Protein AF-A0A6A6V4K0-F1 (afdb_monomer_lite)

Sequence (97 aa):
MSSNPSHHHDHSHNHHGCSAADVLAIRNTLSRYCEALDTKVFDLLDKVFTKDVVADYPFNADLKGVDAVREAIINRSVTPLQLAHINSPLPKNLPLI

Secondary structure (DSSP, 8-state):
-------------------HHHHHHHHHHHHHHHHHHHH--GGGGGGTS-TT-EEEETTEEEEEHHHHHHHHHHHHHHS----TTS-----S-----

Structure (mmCIF, N/CA/C/O backbone):
data_AF-A0A6A6V4K0-F1
#
_entry.id   AF-A0A6A6V4K0-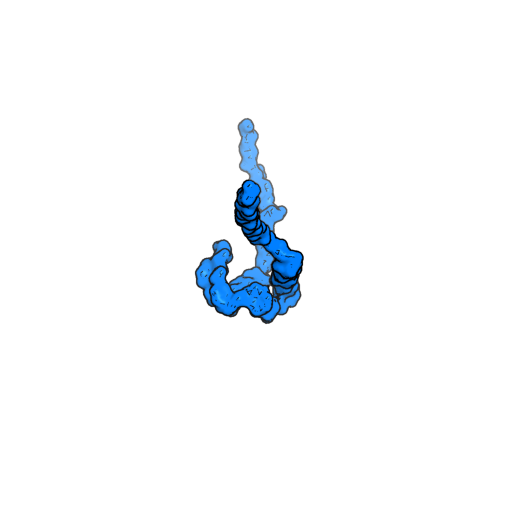F1
#
loop_
_atom_site.group_PDB
_atom_site.id
_atom_site.type_symbol
_atom_site.label_atom_id
_atom_site.label_alt_id
_atom_site.label_comp_id
_atom_site.label_asym_id
_atom_site.label_entity_id
_atom_site.label_seq_id
_atom_site.pdbx_PDB_ins_code
_atom_site.Cartn_x
_atom_site.Cartn_y
_atom_site.Cartn_z
_atom_site.occupancy
_atom_site.B_iso_or_equiv
_atom_site.auth_seq_id
_atom_site.auth_comp_id
_atom_site.auth_asym_id
_atom_site.auth_atom_id
_atom_site.pdbx_PDB_model_num
ATOM 1 N N . MET A 1 1 ? 48.485 -1.835 -51.042 1.00 46.56 1 MET A N 1
ATOM 2 C CA . MET A 1 1 ? 47.140 -2.354 -50.717 1.00 46.56 1 MET A CA 1
ATOM 3 C C . MET A 1 1 ? 47.207 -2.933 -49.316 1.00 46.56 1 MET A C 1
ATOM 5 O O . MET A 1 1 ? 47.787 -3.993 -49.149 1.00 46.56 1 MET A O 1
ATOM 9 N N . SER A 1 2 ? 46.726 -2.212 -48.307 1.00 44.03 2 SER A N 1
ATOM 10 C CA . SER A 1 2 ? 46.508 -2.781 -46.973 1.00 44.03 2 SER A CA 1
ATOM 11 C C . SER A 1 2 ? 45.303 -2.063 -46.382 1.00 44.03 2 SER A C 1
ATOM 13 O O . SER A 1 2 ? 45.387 -0.890 -46.021 1.00 44.03 2 SER A O 1
ATOM 15 N N . SER A 1 3 ? 44.151 -2.723 -46.444 1.00 50.16 3 SER A N 1
ATOM 16 C CA . SER A 1 3 ? 42.887 -2.196 -45.940 1.00 50.16 3 SER A CA 1
ATOM 17 C C . SER A 1 3 ? 42.831 -2.455 -44.441 1.00 50.16 3 SER A C 1
ATOM 19 O O . SER A 1 3 ? 42.802 -3.605 -44.012 1.00 50.16 3 SER A O 1
ATOM 21 N N . ASN A 1 4 ? 42.840 -1.385 -43.652 1.00 48.19 4 ASN A N 1
ATOM 22 C CA . ASN A 1 4 ? 42.631 -1.446 -42.210 1.00 48.19 4 ASN A CA 1
ATOM 23 C C . ASN A 1 4 ? 41.124 -1.633 -41.944 1.00 48.19 4 ASN A C 1
ATOM 25 O O . ASN A 1 4 ? 40.338 -0.845 -42.478 1.00 48.19 4 ASN A O 1
ATOM 29 N N . PRO A 1 5 ? 40.679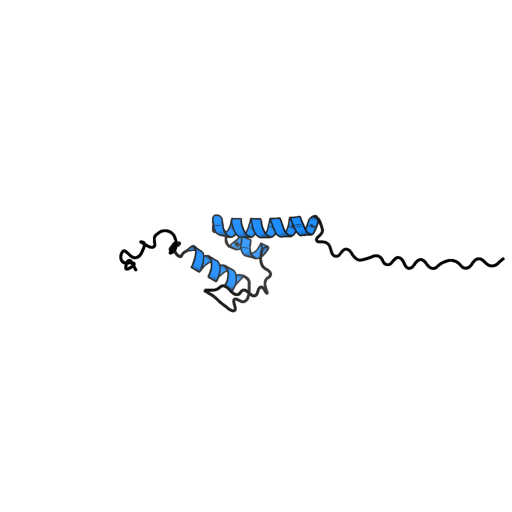 -2.630 -41.160 1.00 54.53 5 PRO A N 1
ATOM 30 C CA . PRO A 1 5 ? 39.270 -2.755 -40.821 1.00 54.53 5 PRO A CA 1
ATOM 31 C C . PRO A 1 5 ? 38.920 -1.735 -39.730 1.00 54.53 5 PRO A C 1
ATOM 33 O O . PRO A 1 5 ? 39.446 -1.781 -38.618 1.00 54.53 5 PRO A O 1
ATOM 36 N N . SER A 1 6 ? 38.037 -0.792 -40.064 1.00 55.66 6 SER A N 1
ATOM 37 C CA . SER A 1 6 ? 37.461 0.162 -39.117 1.00 55.66 6 SER A CA 1
ATOM 38 C C . SER A 1 6 ? 36.712 -0.585 -38.017 1.00 55.66 6 SER A C 1
ATOM 40 O O . SER A 1 6 ? 35.674 -1.203 -38.251 1.00 55.66 6 SER A O 1
ATOM 42 N N . HIS A 1 7 ? 37.259 -0.515 -36.808 1.00 53.12 7 HIS A N 1
ATOM 43 C CA . HIS A 1 7 ? 36.649 -1.007 -35.583 1.00 53.12 7 HIS A CA 1
ATOM 44 C C . HIS A 1 7 ? 35.447 -0.109 -35.248 1.00 53.12 7 HIS A C 1
ATOM 46 O O . HIS A 1 7 ? 35.589 0.927 -34.598 1.00 53.12 7 HIS A O 1
ATOM 52 N N . HIS A 1 8 ? 34.265 -0.473 -35.752 1.00 53.62 8 HIS A N 1
ATOM 53 C CA . HIS A 1 8 ? 32.997 0.106 -35.321 1.00 53.62 8 HIS A CA 1
ATOM 54 C C . HIS A 1 8 ? 32.775 -0.276 -33.853 1.00 53.62 8 HIS A C 1
ATOM 56 O O . HIS A 1 8 ? 32.290 -1.360 -33.544 1.00 53.62 8 HIS A O 1
ATOM 62 N N . HIS A 1 9 ? 33.167 0.617 -32.942 1.00 53.88 9 HIS A N 1
ATOM 63 C CA . HIS A 1 9 ? 32.637 0.626 -31.586 1.00 53.88 9 HIS A CA 1
ATOM 64 C C . HIS A 1 9 ? 31.158 0.991 -31.693 1.00 53.88 9 HIS A C 1
ATOM 66 O O . HIS A 1 9 ? 30.803 2.170 -31.756 1.00 53.88 9 HIS A O 1
ATOM 72 N N . ASP A 1 10 ? 30.311 -0.030 -31.756 1.00 47.12 10 ASP A N 1
ATOM 73 C CA . ASP A 1 10 ? 28.888 0.110 -31.497 1.00 47.12 10 ASP A CA 1
ATOM 74 C C . ASP A 1 10 ? 28.736 0.563 -30.039 1.00 47.12 10 ASP A C 1
ATOM 76 O O . ASP A 1 10 ? 28.796 -0.228 -29.096 1.00 47.12 10 ASP A O 1
ATOM 80 N N . HIS A 1 11 ? 28.648 1.879 -29.841 1.00 52.28 11 HIS A N 1
ATOM 81 C CA . HIS A 1 11 ? 28.154 2.453 -28.600 1.00 52.28 11 HIS A CA 1
ATOM 82 C C . HIS A 1 11 ? 26.657 2.173 -28.570 1.00 52.28 11 HIS A C 1
ATOM 84 O O . HIS A 1 11 ? 25.839 3.038 -28.886 1.00 52.28 11 HIS A O 1
ATOM 90 N N . SER A 1 12 ? 26.315 0.940 -28.197 1.00 50.50 12 SER A N 1
ATOM 91 C CA . SER A 1 12 ? 24.962 0.555 -27.842 1.00 50.50 12 SER A CA 1
ATOM 92 C C . SER A 1 12 ? 24.581 1.372 -26.613 1.00 50.50 12 SER A C 1
ATOM 94 O O . SER A 1 12 ? 24.845 1.001 -25.469 1.00 50.50 12 SER A O 1
ATOM 96 N N . HIS A 1 13 ? 24.021 2.553 -26.862 1.00 55.97 13 HIS A N 1
ATOM 97 C CA . HIS A 1 13 ? 23.354 3.358 -25.862 1.00 55.97 13 HIS A CA 1
ATOM 98 C C . HIS A 1 13 ? 22.270 2.476 -25.245 1.00 55.97 13 HIS A C 1
ATOM 100 O O . HIS A 1 13 ? 21.243 2.214 -25.870 1.00 55.97 13 HIS A O 1
ATOM 106 N N . ASN A 1 14 ? 22.510 2.000 -24.021 1.00 50.62 14 ASN A N 1
ATOM 107 C CA . ASN A 1 14 ? 21.475 1.401 -23.195 1.00 50.62 14 ASN A CA 1
ATOM 108 C C . ASN A 1 14 ? 20.337 2.420 -23.074 1.00 50.62 14 ASN A C 1
ATOM 110 O O . ASN A 1 14 ? 20.395 3.360 -22.275 1.00 50.62 14 ASN A O 1
ATOM 114 N N . HIS A 1 15 ? 19.283 2.231 -23.862 1.00 52.50 15 HIS A N 1
ATOM 115 C CA . HIS A 1 15 ? 17.981 2.773 -23.536 1.00 52.50 15 HIS A CA 1
ATOM 116 C C . HIS A 1 15 ? 17.524 2.058 -22.262 1.00 52.50 15 HIS A C 1
ATOM 118 O O . HIS A 1 15 ? 16.881 1.015 -22.312 1.00 52.50 15 HIS A O 1
ATOM 124 N N . HIS A 1 16 ? 17.872 2.626 -21.106 1.00 59.59 16 HIS A N 1
ATOM 125 C CA . HIS A 1 16 ? 17.303 2.281 -19.803 1.00 59.59 16 HIS A CA 1
ATOM 126 C C . HIS A 1 16 ? 15.844 2.775 -19.730 1.00 59.59 16 HIS A C 1
ATOM 128 O O . HIS A 1 16 ? 15.477 3.582 -18.879 1.00 59.59 16 HIS A O 1
ATOM 134 N N . GLY A 1 17 ? 15.027 2.373 -20.704 1.00 64.75 17 GLY A N 1
ATOM 135 C CA . GLY A 1 17 ? 13.606 2.668 -20.766 1.00 64.75 17 GLY A CA 1
ATOM 136 C C . GLY A 1 17 ? 12.818 1.609 -20.006 1.00 64.75 17 GLY A C 1
ATOM 137 O O . GLY A 1 17 ? 13.077 0.418 -20.155 1.00 64.75 17 GLY A O 1
ATOM 138 N N . CYS A 1 18 ? 11.844 2.061 -19.218 1.00 70.62 18 CYS A N 1
ATOM 139 C CA . CYS A 1 18 ? 10.805 1.227 -18.616 1.00 70.62 18 CYS A CA 1
ATOM 140 C C . CYS A 1 18 ? 10.160 0.359 -19.712 1.00 70.62 18 CYS A C 1
ATOM 142 O O . CYS A 1 18 ? 9.580 0.891 -20.663 1.00 70.62 18 CYS A O 1
ATOM 144 N N . SER A 1 19 ? 10.313 -0.964 -19.625 1.00 90.94 19 SER A N 1
ATOM 145 C CA . SER A 1 19 ? 9.781 -1.892 -20.621 1.00 90.94 19 SER A CA 1
ATOM 146 C C . SER A 1 19 ? 8.249 -1.921 -20.578 1.00 90.94 19 SER A C 1
ATOM 148 O O . SER A 1 19 ? 7.622 -1.533 -19.591 1.00 90.94 19 SER A O 1
ATOM 150 N N . ALA A 1 20 ? 7.605 -2.435 -21.630 1.00 91.94 20 ALA A N 1
ATOM 151 C CA . ALA A 1 20 ? 6.153 -2.637 -21.606 1.00 91.94 20 ALA A CA 1
ATOM 152 C C . ALA A 1 20 ? 5.706 -3.528 -20.425 1.00 91.94 20 ALA A C 1
ATOM 154 O O . ALA A 1 20 ? 4.626 -3.323 -19.867 1.00 91.94 20 ALA A O 1
ATOM 155 N N . ALA A 1 21 ? 6.553 -4.481 -20.016 1.00 93.94 21 ALA A N 1
ATOM 156 C CA . ALA A 1 21 ? 6.318 -5.322 -18.849 1.00 93.94 21 ALA A CA 1
ATOM 157 C C . ALA A 1 21 ? 6.394 -4.522 -17.538 1.00 93.94 21 ALA A C 1
ATOM 159 O O . ALA A 1 21 ? 5.532 -4.697 -16.679 1.00 93.94 21 ALA A O 1
ATOM 160 N N . ASP A 1 22 ? 7.351 -3.601 -17.411 1.00 93.56 22 ASP A N 1
ATOM 161 C CA . ASP A 1 22 ? 7.488 -2.740 -16.230 1.00 93.56 22 ASP A CA 1
ATOM 162 C C . ASP A 1 22 ? 6.278 -1.810 -16.076 1.00 93.56 22 ASP A C 1
ATOM 164 O O . ASP A 1 22 ? 5.706 -1.694 -14.991 1.00 93.56 22 ASP A O 1
ATOM 168 N N . VAL A 1 23 ? 5.811 -1.207 -17.176 1.00 95.06 23 VAL A N 1
ATOM 169 C CA . VAL A 1 23 ? 4.601 -0.367 -17.171 1.00 95.06 23 VAL A CA 1
ATOM 170 C C . VAL A 1 23 ? 3.381 -1.166 -16.709 1.00 95.06 23 VAL A C 1
ATOM 172 O O . VAL A 1 23 ? 2.582 -0.675 -15.906 1.00 95.06 23 VAL A O 1
ATOM 175 N N . LEU A 1 24 ? 3.225 -2.401 -17.194 1.00 96.06 24 LEU A N 1
ATOM 176 C CA . LEU A 1 24 ? 2.136 -3.280 -16.778 1.00 96.06 24 LEU A CA 1
ATOM 177 C C . LEU A 1 24 ? 2.260 -3.676 -15.299 1.00 96.06 24 LEU A C 1
ATOM 179 O O . LEU A 1 24 ? 1.264 -3.646 -14.577 1.00 96.06 24 LEU A O 1
ATOM 183 N N . ALA A 1 25 ? 3.468 -3.994 -14.832 1.00 95.25 25 ALA A N 1
ATOM 184 C CA . ALA A 1 25 ? 3.726 -4.335 -13.437 1.00 95.25 25 ALA A CA 1
ATOM 185 C C . ALA A 1 25 ? 3.370 -3.175 -12.494 1.00 95.25 25 ALA A C 1
ATOM 187 O O . ALA A 1 25 ? 2.674 -3.386 -11.500 1.00 95.25 25 ALA A O 1
ATOM 188 N N . ILE A 1 26 ? 3.758 -1.942 -12.839 1.00 94.69 26 ILE A N 1
ATOM 189 C CA . ILE A 1 26 ? 3.414 -0.735 -12.072 1.00 94.69 26 ILE A CA 1
ATOM 190 C C . ILE A 1 26 ? 1.896 -0.548 -12.015 1.00 94.69 26 ILE A C 1
ATOM 192 O O . ILE A 1 26 ? 1.340 -0.360 -10.931 1.00 94.69 26 ILE A O 1
ATOM 196 N N . ARG A 1 27 ? 1.206 -0.645 -13.161 1.00 96.50 27 ARG A N 1
ATOM 197 C CA . ARG A 1 27 ? -0.260 -0.520 -13.221 1.00 96.50 27 ARG A CA 1
ATOM 198 C C . ARG A 1 27 ? -0.947 -1.548 -12.330 1.00 96.50 27 ARG A C 1
ATOM 200 O O . ARG A 1 27 ? -1.779 -1.173 -11.513 1.00 96.50 27 ARG A O 1
ATOM 207 N N . ASN A 1 28 ? -0.549 -2.814 -12.425 1.00 96.81 28 ASN A N 1
ATOM 208 C CA . ASN A 1 28 ? -1.115 -3.888 -11.611 1.00 96.81 28 ASN A CA 1
ATOM 209 C C . ASN A 1 28 ? -0.869 -3.672 -10.110 1.00 96.81 28 ASN A C 1
ATOM 211 O O . ASN A 1 28 ? -1.717 -4.008 -9.284 1.00 96.81 28 ASN A O 1
ATOM 215 N N . THR A 1 29 ? 0.281 -3.115 -9.730 1.00 97.19 29 THR A N 1
ATOM 216 C CA . THR A 1 29 ? 0.577 -2.774 -8.333 1.00 97.19 29 THR A CA 1
ATOM 217 C C . THR A 1 29 ? -0.321 -1.653 -7.822 1.00 97.19 29 THR A C 1
ATOM 219 O O . THR A 1 29 ? -0.924 -1.809 -6.763 1.00 97.19 29 THR A O 1
ATOM 222 N N . LEU A 1 30 ? -0.495 -0.576 -8.592 1.00 96.94 30 LEU A N 1
ATOM 223 C CA . LEU A 1 30 ? -1.396 0.520 -8.222 1.00 96.94 30 LEU A CA 1
ATOM 224 C C . LEU A 1 30 ? -2.858 0.064 -8.156 1.00 96.94 30 LEU A C 1
ATOM 226 O O . LEU A 1 30 ? -3.555 0.396 -7.203 1.00 96.94 30 LEU A O 1
ATOM 230 N N . SER A 1 31 ? -3.313 -0.743 -9.119 1.00 97.38 31 SER A N 1
ATOM 231 C CA . SER A 1 31 ? -4.674 -1.287 -9.117 1.00 97.38 31 SER A CA 1
ATOM 232 C C . SER A 1 31 ? -4.952 -2.133 -7.875 1.00 97.38 31 SER A C 1
ATOM 234 O O . SER A 1 31 ? -5.969 -1.919 -7.224 1.00 97.38 31 SER A O 1
ATOM 236 N N . ARG A 1 32 ? -4.033 -3.033 -7.497 1.00 97.12 32 ARG A N 1
ATOM 237 C CA . ARG A 1 32 ? -4.167 -3.852 -6.277 1.00 97.12 32 ARG A CA 1
ATOM 238 C C . ARG A 1 32 ? -4.173 -3.011 -5.004 1.00 97.12 32 ARG A C 1
ATOM 240 O O . ARG A 1 32 ? -4.900 -3.331 -4.071 1.00 97.12 32 ARG A O 1
ATOM 247 N N . TYR A 1 33 ? -3.382 -1.940 -4.962 1.00 95.81 33 TYR A N 1
ATOM 248 C CA . TYR A 1 33 ? -3.394 -1.009 -3.837 1.00 95.81 33 TYR A CA 1
ATOM 249 C C . TYR A 1 33 ? -4.758 -0.320 -3.695 1.00 95.81 33 TYR A C 1
ATOM 251 O O . TYR A 1 33 ? -5.341 -0.353 -2.615 1.00 95.81 33 TYR A O 1
ATOM 259 N N . CYS A 1 34 ? -5.303 0.241 -4.779 1.00 95.31 34 CYS A N 1
ATOM 260 C CA . CYS A 1 34 ? -6.634 0.855 -4.762 1.00 95.31 34 CYS A CA 1
ATOM 261 C C . CYS A 1 34 ? -7.721 -0.153 -4.368 1.00 95.31 34 CYS A C 1
ATOM 263 O O . CYS A 1 34 ? -8.541 0.140 -3.505 1.00 95.31 34 CYS A O 1
ATOM 265 N N . GLU A 1 35 ? -7.680 -1.362 -4.933 1.00 95.38 35 GLU A N 1
ATOM 266 C CA . GLU A 1 35 ? -8.611 -2.439 -4.588 1.00 95.38 35 GLU A CA 1
ATOM 267 C C . GLU A 1 35 ? -8.569 -2.757 -3.089 1.00 95.38 35 GLU A C 1
ATOM 269 O O . GLU A 1 35 ? -9.622 -2.831 -2.455 1.00 95.38 35 GLU A O 1
ATOM 274 N N . ALA A 1 36 ? -7.375 -2.870 -2.497 1.00 95.19 36 ALA A N 1
ATOM 275 C CA . ALA A 1 36 ? -7.213 -3.105 -1.064 1.00 95.19 36 ALA A CA 1
ATOM 276 C C . ALA A 1 36 ? -7.875 -2.003 -0.217 1.00 95.19 36 ALA A C 1
ATOM 278 O O . ALA A 1 36 ? -8.521 -2.291 0.793 1.00 95.19 36 ALA A O 1
ATOM 279 N N . LEU A 1 37 ? -7.739 -0.739 -0.634 1.00 92.56 37 LEU A N 1
ATOM 280 C CA . LEU A 1 37 ? -8.303 0.413 0.072 1.00 92.56 37 LEU A CA 1
ATOM 281 C C . LEU A 1 37 ? -9.824 0.524 -0.068 1.00 92.56 37 LEU A C 1
ATOM 283 O O . LEU A 1 37 ? -10.496 0.829 0.923 1.00 92.56 37 LEU A O 1
ATOM 287 N N . ASP A 1 38 ? -10.358 0.297 -1.266 1.00 91.31 38 ASP A N 1
ATOM 288 C CA . ASP A 1 38 ? -11.781 0.464 -1.573 1.00 91.31 38 ASP A CA 1
ATOM 289 C C . ASP A 1 38 ? -12.612 -0.689 -1.004 1.00 91.31 38 ASP A C 1
ATOM 291 O O . ASP A 1 38 ? -13.650 -0.468 -0.380 1.00 91.31 38 ASP A O 1
ATOM 295 N N . THR A 1 39 ? -12.125 -1.923 -1.155 1.00 93.88 39 THR A N 1
ATOM 296 C CA . THR A 1 39 ? -12.817 -3.138 -0.689 1.00 93.88 39 THR A CA 1
ATOM 297 C C . THR A 1 39 ? -12.547 -3.467 0.777 1.00 93.88 39 THR A C 1
ATOM 299 O O . THR A 1 39 ? -13.214 -4.330 1.343 1.00 93.88 39 THR A O 1
ATOM 302 N N . LYS A 1 40 ? -11.569 -2.793 1.399 1.00 92.19 40 LYS A N 1
ATOM 303 C CA . LYS A 1 40 ? -11.071 -3.078 2.757 1.00 92.19 40 LYS A CA 1
ATOM 304 C C . LYS A 1 40 ? -10.482 -4.489 2.923 1.00 92.19 40 LYS A C 1
ATOM 306 O O . LYS A 1 40 ? -10.345 -4.970 4.046 1.00 92.19 40 LYS A O 1
ATOM 311 N N . VAL A 1 41 ? -10.086 -5.145 1.830 1.00 94.62 41 VAL A N 1
ATOM 312 C CA . VAL A 1 41 ? -9.354 -6.422 1.853 1.00 94.62 41 VAL A CA 1
ATOM 313 C C . VAL A 1 41 ? -7.854 -6.138 1.966 1.00 94.62 41 VAL A C 1
ATOM 315 O O . VAL A 1 41 ? -7.114 -6.116 0.982 1.00 94.62 41 VAL A O 1
ATOM 318 N N . PHE A 1 42 ? -7.395 -5.882 3.190 1.00 94.56 42 PHE A N 1
ATOM 319 C CA . PHE A 1 42 ? -6.032 -5.400 3.443 1.00 94.56 42 PHE A CA 1
ATOM 320 C C . PHE A 1 42 ? -4.925 -6.446 3.237 1.00 94.56 42 PHE A C 1
ATOM 322 O O . PHE A 1 42 ? -3.767 -6.068 3.084 1.00 94.56 42 PHE A O 1
ATOM 329 N N . ASP A 1 43 ? -5.258 -7.735 3.137 1.00 94.19 43 ASP A N 1
ATOM 330 C CA . ASP A 1 43 ? -4.292 -8.794 2.792 1.00 94.19 43 ASP A CA 1
ATOM 331 C C . ASP A 1 43 ? -3.691 -8.615 1.387 1.00 94.19 43 ASP A C 1
ATOM 333 O O . ASP A 1 43 ? -2.610 -9.119 1.084 1.00 94.19 43 ASP A O 1
ATOM 337 N N . LEU A 1 44 ? -4.353 -7.851 0.510 1.00 94.75 44 LEU A N 1
ATOM 338 C CA . LEU A 1 44 ? -3.808 -7.504 -0.804 1.00 94.75 44 LEU A CA 1
ATOM 339 C C . LEU A 1 44 ? -2.543 -6.635 -0.712 1.00 94.75 44 LEU A C 1
ATOM 341 O O . LEU A 1 44 ? -1.746 -6.634 -1.653 1.00 94.75 44 LEU A O 1
ATOM 345 N N . LEU A 1 45 ? -2.319 -5.944 0.412 1.00 95.44 45 LEU A N 1
ATOM 346 C CA . LEU A 1 45 ? -1.139 -5.103 0.619 1.00 95.44 45 LEU A CA 1
ATOM 347 C C . LEU A 1 45 ? 0.166 -5.915 0.663 1.00 95.44 45 LEU A C 1
ATOM 349 O O . LEU A 1 45 ? 1.200 -5.397 0.242 1.00 95.44 45 LEU A O 1
ATOM 353 N N . ASP A 1 46 ? 0.115 -7.204 1.017 1.00 95.25 46 ASP A N 1
ATOM 354 C CA . ASP A 1 46 ? 1.276 -8.114 0.966 1.00 95.25 46 ASP A CA 1
ATOM 355 C C . ASP A 1 46 ? 1.789 -8.354 -0.456 1.00 95.25 46 ASP A C 1
ATOM 357 O O . ASP A 1 46 ? 2.909 -8.817 -0.665 1.00 95.25 46 ASP A O 1
ATOM 361 N N . LYS A 1 47 ? 0.952 -8.068 -1.459 1.00 95.12 47 LYS A N 1
ATOM 362 C CA . LYS A 1 47 ? 1.303 -8.182 -2.877 1.00 95.12 47 LYS A CA 1
ATOM 363 C C . LYS A 1 47 ? 1.726 -6.846 -3.493 1.00 95.12 47 LYS A C 1
ATOM 365 O O . LYS A 1 47 ? 2.104 -6.826 -4.668 1.00 95.12 47 LYS A O 1
ATOM 370 N N . VAL A 1 48 ? 1.606 -5.755 -2.737 1.00 96.12 48 VAL A N 1
ATOM 371 C CA . VAL A 1 48 ? 1.948 -4.385 -3.145 1.00 96.12 48 VAL A CA 1
ATOM 372 C C . VAL A 1 48 ? 3.280 -3.971 -2.533 1.00 96.12 48 VAL A C 1
ATOM 374 O O . VAL A 1 48 ? 4.121 -3.417 -3.236 1.00 96.12 48 VAL A O 1
ATOM 377 N N . PHE A 1 49 ? 3.477 -4.258 -1.247 1.00 96.00 49 PHE A N 1
ATOM 378 C CA . PHE A 1 49 ? 4.681 -3.894 -0.515 1.00 96.00 49 PHE A CA 1
ATOM 379 C C . PHE A 1 49 ? 5.631 -5.0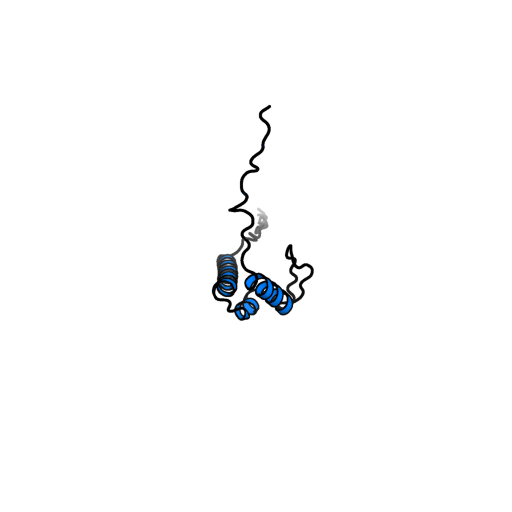75 -0.354 1.00 96.00 49 PHE A C 1
ATOM 381 O O . PHE A 1 49 ? 5.225 -6.235 -0.289 1.00 96.00 49 PHE A O 1
ATOM 388 N N . THR A 1 50 ? 6.919 -4.767 -0.259 1.00 95.69 50 THR A N 1
ATOM 389 C CA . THR A 1 50 ? 7.922 -5.730 0.185 1.00 95.69 50 THR A CA 1
ATOM 390 C C . THR A 1 50 ? 7.886 -5.853 1.710 1.00 95.69 50 THR A C 1
ATOM 392 O O . THR A 1 50 ? 7.380 -4.980 2.417 1.00 95.69 50 THR A O 1
ATOM 395 N N . LYS A 1 51 ? 8.432 -6.950 2.248 1.00 94.56 51 LYS A N 1
ATOM 396 C CA . LYS A 1 51 ? 8.458 -7.190 3.703 1.00 94.56 51 LYS A CA 1
ATOM 397 C C . LYS A 1 51 ? 9.274 -6.149 4.471 1.00 94.56 51 LYS A C 1
ATOM 399 O O . LYS A 1 51 ? 9.015 -5.930 5.646 1.00 94.56 51 LYS A O 1
ATOM 404 N N . ASP A 1 52 ? 10.247 -5.540 3.810 1.00 95.19 52 ASP A N 1
ATOM 405 C CA . ASP A 1 52 ? 11.178 -4.534 4.316 1.00 95.19 52 ASP A CA 1
ATOM 406 C C . ASP A 1 52 ? 10.763 -3.098 3.958 1.00 95.19 52 ASP A C 1
ATOM 408 O O . ASP A 1 52 ? 11.576 -2.183 4.063 1.00 95.19 52 ASP A O 1
ATOM 412 N N . VAL A 1 53 ? 9.508 -2.889 3.536 1.00 95.31 53 VAL A N 1
ATOM 413 C CA . VAL A 1 53 ? 8.992 -1.554 3.221 1.00 95.31 53 VAL A CA 1
ATOM 414 C C . VAL A 1 53 ? 9.233 -0.587 4.381 1.00 95.31 53 VAL A C 1
ATOM 416 O O . VAL A 1 53 ? 8.978 -0.903 5.544 1.00 95.31 53 VAL A O 1
ATOM 419 N N . VAL A 1 54 ? 9.704 0.608 4.041 1.00 95.56 54 VAL A N 1
ATOM 420 C CA . VAL A 1 54 ? 9.752 1.753 4.947 1.00 95.56 54 VAL A CA 1
ATOM 421 C C . VAL A 1 54 ? 8.830 2.818 4.377 1.00 95.56 54 VAL A C 1
ATOM 423 O O . VAL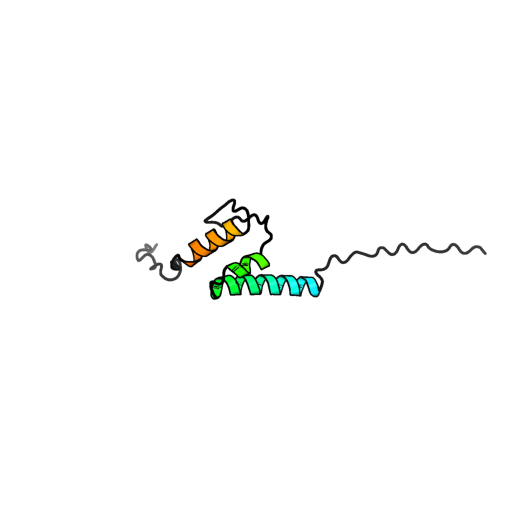 A 1 54 ? 8.927 3.140 3.191 1.00 95.56 54 VAL A O 1
ATOM 426 N N . ALA A 1 55 ? 7.911 3.328 5.192 1.00 92.25 55 ALA A N 1
ATOM 427 C CA . ALA A 1 55 ? 6.944 4.327 4.764 1.00 92.25 55 ALA A CA 1
ATOM 428 C C . ALA A 1 55 ? 6.858 5.492 5.749 1.00 92.25 55 ALA A C 1
ATOM 430 O O . ALA A 1 55 ? 6.779 5.306 6.962 1.00 92.25 55 ALA A O 1
ATOM 431 N N . ASP A 1 56 ? 6.785 6.692 5.182 1.00 91.94 56 ASP A N 1
ATOM 432 C CA . ASP A 1 56 ? 6.552 7.933 5.904 1.00 91.94 56 ASP A CA 1
ATOM 433 C C . ASP A 1 56 ? 5.253 8.561 5.406 1.00 91.94 56 ASP A C 1
ATOM 435 O O . ASP A 1 56 ? 5.164 9.073 4.287 1.00 91.94 56 ASP A O 1
ATOM 439 N N . TYR A 1 57 ? 4.226 8.521 6.247 1.00 83.75 57 TYR A N 1
ATOM 440 C CA . TYR A 1 57 ? 2.991 9.259 6.035 1.00 83.75 57 TYR A CA 1
ATOM 441 C C . TYR A 1 57 ? 2.991 10.543 6.876 1.00 83.75 57 TYR A C 1
ATOM 443 O O . TYR A 1 57 ? 3.505 10.549 7.993 1.00 83.75 57 TYR A O 1
ATOM 451 N N . PRO A 1 58 ? 2.319 11.621 6.428 1.00 81.88 58 PRO A N 1
ATOM 452 C CA . PRO A 1 58 ? 2.241 12.881 7.181 1.00 81.88 58 PRO A CA 1
ATOM 453 C C . PRO A 1 58 ? 1.691 12.760 8.613 1.00 81.88 58 PRO A C 1
ATOM 455 O O . PRO A 1 58 ? 1.867 13.665 9.420 1.00 81.88 58 PRO A O 1
ATOM 458 N N . PHE A 1 59 ? 0.991 11.665 8.915 1.00 76.25 59 PHE A N 1
ATOM 459 C CA . PHE A 1 59 ? 0.386 11.367 10.213 1.00 76.25 59 PHE A CA 1
ATOM 460 C C . PHE A 1 59 ? 1.079 10.219 10.963 1.00 76.25 59 PHE A C 1
ATOM 462 O O . PHE A 1 59 ? 0.851 10.081 12.157 1.00 76.25 59 PHE A O 1
ATOM 469 N N . ASN A 1 60 ? 1.908 9.418 10.284 1.00 80.62 60 ASN A N 1
ATOM 470 C CA . ASN A 1 60 ? 2.637 8.275 10.837 1.00 80.62 60 ASN A CA 1
ATOM 471 C C . ASN A 1 60 ? 3.994 8.177 10.125 1.00 80.62 60 ASN A C 1
ATOM 473 O O . ASN A 1 60 ? 4.030 7.823 8.948 1.00 80.62 60 ASN A O 1
ATOM 477 N N . ALA A 1 61 ? 5.085 8.483 10.823 1.00 84.88 61 ALA A N 1
ATOM 478 C CA . ALA A 1 61 ? 6.444 8.399 10.285 1.00 84.88 61 ALA A CA 1
ATOM 479 C C . ALA A 1 61 ? 7.154 7.109 10.732 1.00 84.88 61 ALA A C 1
ATOM 481 O O . ALA A 1 61 ? 6.759 6.501 11.727 1.00 84.88 61 ALA A O 1
ATOM 482 N N . ASP A 1 62 ? 8.213 6.732 10.013 1.00 89.44 62 ASP A N 1
ATOM 483 C CA . ASP A 1 62 ? 9.103 5.597 10.294 1.00 89.44 62 ASP A CA 1
ATOM 484 C C . ASP A 1 62 ? 8.380 4.238 10.402 1.00 89.44 62 ASP A C 1
ATOM 486 O O . ASP A 1 62 ? 8.721 3.386 11.227 1.00 89.44 62 ASP A O 1
ATOM 490 N N . LEU A 1 63 ? 7.361 4.011 9.564 1.00 92.50 63 LEU A N 1
ATOM 491 C CA . LEU A 1 63 ? 6.678 2.719 9.505 1.00 92.50 63 LEU A CA 1
ATOM 492 C C . LEU A 1 63 ? 7.593 1.687 8.855 1.00 92.50 63 LEU A C 1
ATOM 494 O O . LEU A 1 63 ? 8.018 1.868 7.716 1.00 92.50 63 LEU A O 1
ATOM 498 N N . LYS A 1 64 ? 7.860 0.591 9.567 1.00 95.38 64 LYS A N 1
ATOM 499 C CA . LYS A 1 64 ? 8.757 -0.479 9.124 1.00 95.38 64 LYS A CA 1
ATOM 500 C C . LYS A 1 64 ? 8.007 -1.792 8.980 1.00 95.38 64 LYS A C 1
ATOM 502 O O . LYS A 1 64 ? 7.441 -2.305 9.942 1.00 95.38 64 LYS A O 1
ATOM 507 N N . GLY A 1 65 ? 8.078 -2.353 7.784 1.00 95.62 65 GLY A N 1
ATOM 508 C CA . GLY A 1 65 ? 7.441 -3.607 7.427 1.00 95.62 65 GLY A CA 1
ATOM 509 C C . GLY A 1 65 ? 5.976 -3.458 7.030 1.00 95.62 65 GLY A C 1
ATOM 510 O O . GLY A 1 65 ? 5.293 -2.485 7.357 1.00 95.62 65 GLY A O 1
ATOM 511 N N . VAL A 1 66 ? 5.497 -4.457 6.287 1.00 95.38 66 VAL A N 1
ATOM 512 C CA . VAL A 1 66 ? 4.153 -4.441 5.691 1.00 95.38 66 VAL A CA 1
ATOM 513 C C . VAL A 1 66 ? 3.045 -4.404 6.744 1.00 95.38 66 VAL A C 1
ATOM 515 O O . VAL A 1 66 ? 2.032 -3.745 6.527 1.00 95.38 66 VAL A O 1
ATOM 518 N N . ASP A 1 67 ? 3.261 -5.025 7.904 1.00 94.88 67 ASP A N 1
ATOM 519 C CA . ASP A 1 67 ? 2.284 -5.048 8.996 1.00 94.88 67 ASP A CA 1
ATOM 520 C C . ASP A 1 67 ? 2.064 -3.646 9.580 1.00 94.88 67 ASP A C 1
ATOM 522 O O . ASP A 1 67 ? 0.924 -3.195 9.682 1.00 94.88 67 ASP A O 1
ATOM 526 N N . ALA A 1 68 ? 3.141 -2.899 9.851 1.00 94.25 68 ALA A N 1
ATOM 527 C CA . ALA A 1 68 ? 3.047 -1.528 10.357 1.00 94.25 68 ALA A CA 1
ATOM 528 C C . ALA A 1 68 ? 2.343 -0.595 9.355 1.00 94.25 68 ALA A C 1
ATOM 530 O O . ALA A 1 68 ? 1.518 0.242 9.730 1.00 94.25 68 ALA A O 1
ATOM 531 N N . VAL A 1 69 ? 2.631 -0.762 8.059 1.00 93.75 69 VAL A N 1
ATOM 532 C CA . VAL A 1 69 ? 1.962 -0.015 6.984 1.00 93.75 69 VAL A CA 1
ATOM 533 C C . VAL A 1 69 ? 0.476 -0.370 6.907 1.00 93.75 69 VAL A C 1
ATOM 535 O O . VAL A 1 69 ? -0.373 0.520 6.829 1.00 93.75 69 VAL A O 1
ATOM 538 N N . ARG A 1 70 ? 0.145 -1.662 6.965 1.00 93.94 70 ARG A N 1
ATOM 539 C CA . ARG A 1 70 ? -1.231 -2.163 6.953 1.00 93.94 70 ARG A CA 1
ATOM 540 C C . ARG A 1 70 ? -2.033 -1.599 8.122 1.00 93.94 70 ARG A C 1
ATOM 542 O O . ARG A 1 70 ? -3.115 -1.060 7.903 1.00 93.94 70 ARG A O 1
ATOM 549 N N . GLU A 1 71 ? -1.503 -1.673 9.338 1.00 92.19 71 GLU A N 1
ATOM 550 C CA . GLU A 1 71 ? -2.155 -1.139 10.536 1.00 92.19 71 GLU A CA 1
ATOM 551 C C . GLU A 1 71 ? -2.387 0.372 10.429 1.00 92.19 71 GLU A C 1
ATOM 553 O O . GLU A 1 71 ? -3.491 0.851 10.699 1.00 92.19 71 GLU A O 1
ATOM 558 N N . ALA A 1 72 ? -1.396 1.131 9.952 1.00 90.94 72 ALA A N 1
ATOM 559 C CA . ALA A 1 72 ? -1.538 2.565 9.715 1.00 90.94 72 ALA A CA 1
ATOM 560 C C . ALA A 1 72 ? -2.670 2.888 8.719 1.00 90.94 72 ALA A C 1
ATOM 562 O O . ALA A 1 72 ? -3.462 3.807 8.952 1.00 90.94 72 ALA A O 1
ATOM 563 N N . ILE A 1 73 ? -2.778 2.119 7.631 1.00 90.00 73 ILE A N 1
ATOM 564 C CA . ILE A 1 73 ? -3.829 2.271 6.614 1.00 90.00 73 ILE A CA 1
ATOM 565 C C . ILE A 1 73 ? -5.210 1.896 7.168 1.00 90.00 73 ILE A C 1
ATOM 567 O O . ILE A 1 73 ? -6.187 2.604 6.896 1.00 90.00 73 ILE A O 1
ATOM 571 N N . ILE A 1 74 ? -5.309 0.815 7.948 1.00 90.25 74 ILE A N 1
ATOM 572 C CA . ILE A 1 74 ? -6.552 0.391 8.609 1.00 90.25 74 ILE A CA 1
ATOM 573 C C . ILE A 1 74 ? -7.024 1.491 9.558 1.00 90.25 74 ILE A C 1
ATOM 575 O O . ILE A 1 74 ? -8.144 1.982 9.415 1.00 90.25 74 ILE A O 1
ATOM 579 N N . ASN A 1 75 ? -6.151 1.948 10.457 1.00 87.31 75 ASN A N 1
ATOM 580 C CA . ASN A 1 75 ? -6.464 2.999 11.426 1.00 87.31 75 ASN A CA 1
ATOM 581 C C . ASN A 1 75 ? -6.939 4.280 10.725 1.00 87.31 75 ASN A C 1
ATOM 583 O O . ASN A 1 75 ? -7.927 4.903 11.127 1.00 87.31 75 ASN A O 1
ATOM 587 N N . ARG A 1 76 ? -6.304 4.635 9.600 1.00 82.50 76 ARG A N 1
ATOM 588 C CA . ARG A 1 76 ? -6.725 5.780 8.787 1.00 82.50 76 ARG A CA 1
ATOM 589 C C . ARG A 1 76 ? -8.072 5.569 8.093 1.00 82.50 76 ARG A C 1
ATOM 591 O O . ARG A 1 76 ? -8.834 6.530 7.989 1.00 82.50 76 ARG A O 1
ATOM 598 N N . SER A 1 77 ? -8.350 4.352 7.623 1.00 76.44 77 SER A N 1
ATOM 599 C CA . SER A 1 77 ? -9.575 3.973 6.901 1.00 76.44 77 SER A CA 1
ATOM 600 C C . SER A 1 77 ? -10.806 3.862 7.796 1.00 76.44 77 SER A C 1
ATOM 602 O O . SER A 1 77 ? -11.920 4.036 7.309 1.00 76.44 77 SER A O 1
ATOM 604 N N . VAL A 1 78 ? -10.612 3.555 9.081 1.00 63.62 78 VAL A N 1
ATOM 605 C CA . VAL A 1 78 ? -11.682 3.502 10.089 1.00 63.62 78 VAL A CA 1
ATOM 606 C C . VAL A 1 78 ? -12.066 4.911 10.561 1.00 63.62 78 VAL A C 1
ATOM 608 O O . VAL A 1 78 ? -13.182 5.131 11.028 1.00 63.62 78 VAL A O 1
ATOM 611 N N . THR A 1 79 ? -11.179 5.895 10.389 1.00 60.06 79 THR A N 1
ATOM 612 C CA . THR A 1 79 ? -11.483 7.292 10.713 1.00 60.06 79 THR A CA 1
ATOM 613 C C . THR A 1 79 ? -12.422 7.875 9.647 1.00 60.06 79 THR A C 1
ATOM 615 O O . THR A 1 79 ? -12.050 7.883 8.468 1.00 60.06 79 THR A O 1
ATOM 618 N N . PRO A 1 80 ? -13.604 8.412 10.012 1.00 53.44 80 PRO A N 1
ATOM 619 C CA . PRO A 1 80 ? -14.457 9.127 9.070 1.00 53.44 80 PRO A CA 1
ATOM 620 C C . PRO A 1 80 ? -13.644 10.205 8.350 1.00 53.44 80 PRO A C 1
ATOM 622 O O . PRO A 1 80 ? -12.886 10.942 8.986 1.00 53.44 80 PRO A O 1
ATOM 625 N N . LEU A 1 81 ? -13.782 10.308 7.027 1.00 53.75 81 LEU A N 1
ATOM 626 C CA . LEU A 1 81 ? -13.191 11.408 6.271 1.00 53.75 81 LEU A CA 1
ATOM 627 C C . LEU A 1 81 ? -13.817 12.722 6.761 1.00 53.75 81 LEU A C 1
ATOM 629 O O . LEU A 1 81 ? -14.852 13.155 6.261 1.00 53.75 81 LEU A O 1
ATOM 633 N N . GLN A 1 82 ? -13.184 13.384 7.730 1.00 48.59 82 GLN A N 1
ATOM 634 C CA . GLN A 1 82 ? -13.392 14.807 7.952 1.00 48.59 82 GLN A CA 1
ATOM 635 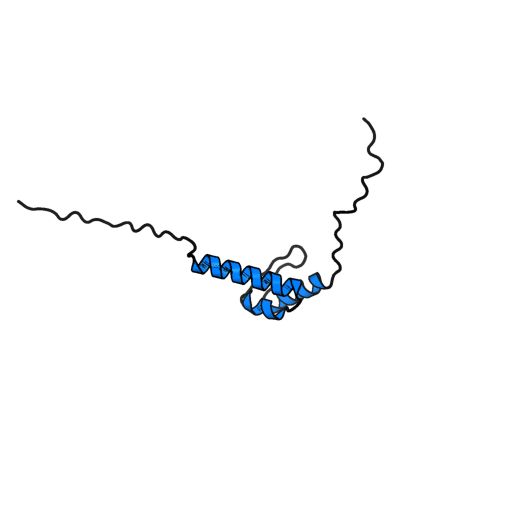C C . GLN A 1 82 ? -12.777 15.527 6.754 1.00 48.59 82 GLN A C 1
ATOM 637 O O . GLN A 1 82 ? -11.599 15.878 6.733 1.00 48.59 82 GLN A O 1
ATOM 642 N N . LEU A 1 83 ? -13.577 15.685 5.704 1.00 47.94 83 LEU A N 1
ATOM 643 C CA . LEU A 1 83 ? -13.281 16.547 4.573 1.00 47.94 83 LEU A CA 1
ATOM 644 C C . LEU A 1 83 ? -13.293 18.002 5.065 1.00 47.94 83 LEU A C 1
ATOM 646 O O . LEU A 1 83 ? -14.270 18.727 4.895 1.00 47.94 83 LEU A O 1
ATOM 650 N N . ALA A 1 84 ? -12.210 18.431 5.711 1.00 55.72 84 ALA A N 1
ATOM 651 C CA . ALA A 1 84 ? -12.087 19.758 6.315 1.00 55.72 84 ALA A CA 1
ATOM 652 C C . ALA A 1 84 ? -11.936 20.903 5.289 1.00 55.72 84 ALA A C 1
ATOM 654 O O . ALA A 1 84 ? -11.641 22.026 5.676 1.00 55.72 84 ALA A O 1
ATOM 655 N N . HIS A 1 85 ? -12.154 20.655 3.990 1.00 49.41 85 HIS A N 1
ATOM 656 C CA . HIS A 1 85 ? -11.947 21.654 2.932 1.00 49.41 85 HIS A CA 1
ATOM 657 C C . HIS A 1 85 ? -13.111 21.851 1.943 1.00 49.41 85 HIS A C 1
ATOM 659 O O . HIS A 1 85 ? -12.922 22.545 0.951 1.00 49.41 85 HIS A O 1
ATOM 665 N N . ILE A 1 86 ? -14.322 21.330 2.197 1.00 47.66 86 ILE A N 1
ATOM 666 C CA . ILE A 1 86 ? -15.515 21.701 1.389 1.00 47.66 86 ILE A CA 1
ATOM 667 C C . ILE A 1 86 ? -16.543 22.546 2.167 1.00 47.66 86 ILE A C 1
ATOM 669 O O . ILE A 1 86 ? -17.393 23.181 1.557 1.00 47.66 86 ILE A O 1
ATOM 673 N N . ASN A 1 87 ? -16.426 22.677 3.494 1.00 45.22 87 ASN A N 1
ATOM 674 C CA . ASN A 1 87 ? -17.361 23.474 4.305 1.00 45.22 87 ASN A CA 1
ATOM 675 C C . ASN A 1 87 ? -16.666 24.448 5.266 1.00 45.22 87 ASN A C 1
ATOM 677 O O . ASN A 1 87 ? -17.075 24.571 6.417 1.00 45.22 87 ASN A O 1
ATOM 681 N N . SER A 1 88 ? -15.625 25.156 4.826 1.00 45.66 88 SER A N 1
ATOM 682 C CA . SER A 1 88 ? -15.212 26.362 5.551 1.00 45.66 88 SER A CA 1
ATOM 683 C C . SER A 1 88 ? -16.215 27.470 5.205 1.00 45.66 88 SER A C 1
ATOM 685 O O . SER A 1 88 ? -16.203 27.926 4.060 1.00 45.66 88 SER A O 1
ATOM 687 N N . PRO A 1 89 ? -17.113 27.914 6.112 1.00 52.88 89 PRO A N 1
ATOM 688 C CA . PRO A 1 89 ? -17.866 29.132 5.861 1.00 52.88 89 PRO A CA 1
ATOM 689 C C . PRO A 1 89 ? -16.852 30.261 5.668 1.00 52.88 89 PRO A C 1
ATOM 69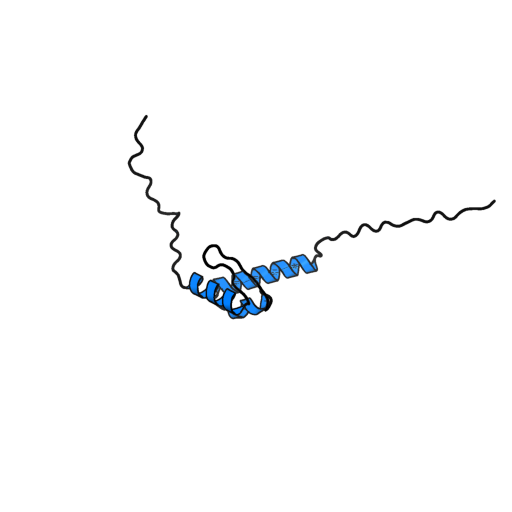1 O O . PRO A 1 89 ? -15.975 30.457 6.510 1.00 52.88 89 PRO A O 1
ATOM 694 N N . LEU A 1 90 ? -16.957 30.978 4.547 1.00 58.19 90 LEU A N 1
ATOM 695 C CA . LEU A 1 90 ? -16.234 32.230 4.326 1.00 58.19 90 LEU A CA 1
ATOM 696 C C . LEU A 1 90 ? -16.302 33.073 5.615 1.00 58.19 90 LEU A C 1
ATOM 698 O O . LEU A 1 90 ? -17.396 33.201 6.183 1.00 58.19 90 LEU A O 1
ATOM 702 N N . PRO A 1 91 ? -15.184 33.635 6.109 1.00 54.38 91 PRO A N 1
ATOM 703 C CA . PRO A 1 91 ? -15.236 34.515 7.265 1.00 54.38 91 PRO A CA 1
ATOM 704 C C . PRO A 1 91 ? -16.166 35.685 6.931 1.00 54.38 91 PRO A C 1
ATOM 706 O O . PRO A 1 91 ? -15.901 36.460 6.017 1.00 54.38 91 PRO A O 1
ATOM 709 N N . LYS A 1 92 ? -17.278 35.811 7.665 1.00 56.16 92 LYS A N 1
ATOM 710 C CA . LYS A 1 92 ? -18.323 36.829 7.438 1.00 56.16 92 LYS A CA 1
ATOM 711 C C . LYS A 1 92 ? -17.872 38.272 7.711 1.00 56.16 92 LYS A C 1
ATOM 713 O O . LYS A 1 92 ? -18.714 39.153 7.754 1.00 56.16 92 LYS A O 1
ATOM 718 N N . ASN A 1 93 ? -16.580 38.521 7.904 1.00 56.50 93 ASN A N 1
ATOM 719 C CA . ASN A 1 93 ? -16.032 39.845 8.167 1.00 56.50 93 ASN A CA 1
ATOM 720 C C . ASN A 1 93 ? -14.667 39.983 7.493 1.00 56.50 93 ASN A C 1
ATOM 722 O O . ASN A 1 93 ? -13.628 39.789 8.123 1.00 56.50 93 ASN A O 1
ATOM 726 N N . LEU A 1 94 ? -14.686 40.333 6.210 1.00 55.44 94 LEU A N 1
ATOM 727 C CA . LEU A 1 94 ? -13.571 41.038 5.592 1.00 55.44 94 LEU A CA 1
ATOM 728 C C . LEU A 1 94 ? -13.919 42.537 5.649 1.00 55.44 94 LEU A C 1
ATOM 730 O O . LEU A 1 94 ? -14.959 42.911 5.101 1.00 55.44 94 LEU A O 1
ATOM 734 N N . PRO A 1 95 ? -13.145 43.392 6.344 1.00 47.94 95 PRO A N 1
ATOM 735 C CA . PRO A 1 95 ? -13.388 44.828 6.309 1.00 47.94 95 PRO A CA 1
ATOM 736 C C . PRO A 1 95 ? -13.154 45.340 4.884 1.00 47.94 95 PRO A C 1
ATOM 738 O O . PRO A 1 95 ? -12.115 45.067 4.288 1.00 47.94 95 PRO A O 1
ATOM 741 N N . LEU A 1 96 ? -14.138 46.068 4.349 1.00 47.22 96 LEU A N 1
ATOM 742 C CA . LEU A 1 96 ? -13.973 46.878 3.145 1.00 47.22 96 LEU A CA 1
ATOM 743 C C . LEU A 1 96 ? -12.936 47.966 3.450 1.00 47.22 96 LEU A C 1
ATOM 745 O O . LEU A 1 96 ? -13.221 48.889 4.214 1.00 47.22 96 LEU A O 1
ATOM 749 N N . ILE A 1 97 ? -11.755 47.833 2.857 1.00 54.78 97 ILE A N 1
ATOM 750 C CA . ILE A 1 97 ? -10.846 48.943 2.560 1.00 54.78 97 ILE A CA 1
ATOM 751 C C . ILE A 1 97 ? -10.583 48.949 1.064 1.00 54.78 97 ILE A C 1
ATOM 753 O O . ILE A 1 97 ? -10.392 47.845 0.503 1.00 54.78 97 ILE A O 1
#

Radius of gyration: 25.97 Å; chains: 1; bounding box: 66×58×62 Å

pLDDT: mean 77.13, std 19.96, range [44.03, 97.38]

Organism: NCBI:txid1340428

InterPro domains:
  IPR032710 NTF2-like domain superfamily [SSF54427] (21-77)
  IPR037401 SnoaL-like domain [PF13577] (20-86)

Foldseek 3Di:
DDDDDPDPPPPPPPPPDQDPVNVVVVVVLVVLVVCCLVVVVLVSLPVNDDQQDFDQDPVDHGQGGSVSVSVVSVVVSPDPPPPVPPDDPDPPDDDDD